Protein AF-A0A2N0V8H6-F1 (afdb_monomer_lite)

Radius of gyration: 28.48 Å; chains: 1; bounding box: 56×70×72 Å

Structure (mmCIF, N/CA/C/O backbone):
data_AF-A0A2N0V8H6-F1
#
_entry.id   AF-A0A2N0V8H6-F1
#
loop_
_atom_site.group_PDB
_atom_site.id
_atom_site.type_symbol
_atom_site.label_atom_id
_atom_site.label_alt_id
_atom_site.label_comp_id
_atom_site.label_asym_id
_atom_site.label_entity_id
_atom_site.label_seq_id
_atom_site.pdbx_PDB_ins_code
_atom_site.Cartn_x
_atom_site.Cartn_y
_atom_site.Cartn_z
_atom_site.occupancy
_atom_site.B_iso_or_equiv
_atom_site.auth_seq_id
_atom_site.auth_comp_id
_atom_site.auth_asym_id
_atom_site.auth_atom_id
_atom_site.pdbx_PDB_model_num
ATOM 1 N N . MET A 1 1 ? -25.571 -58.621 52.170 1.00 46.22 1 MET A N 1
ATOM 2 C CA . MET A 1 1 ? -25.521 -58.482 50.698 1.00 46.22 1 MET A CA 1
ATOM 3 C C . MET A 1 1 ? -25.988 -57.071 50.358 1.00 4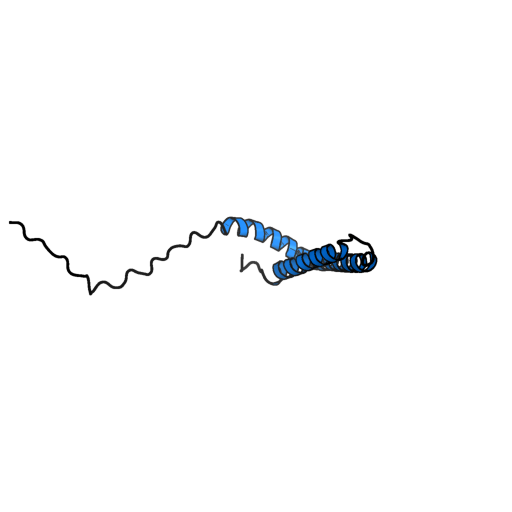6.22 1 MET A C 1
ATOM 5 O O . MET A 1 1 ? -27.150 -56.775 50.592 1.00 46.22 1 MET A O 1
ATOM 9 N N . SER A 1 2 ? -25.089 -56.174 49.941 1.00 49.00 2 SER A N 1
ATOM 10 C CA . SER A 1 2 ? -25.442 -54.772 49.648 1.00 49.00 2 SER A CA 1
ATOM 11 C C . SER A 1 2 ? -26.027 -54.639 48.245 1.00 49.00 2 SER A C 1
ATOM 13 O O . SER A 1 2 ? -25.426 -55.099 47.276 1.00 49.00 2 SER A O 1
ATOM 15 N N . ALA A 1 3 ? -27.193 -54.002 48.140 1.00 67.38 3 ALA A N 1
ATOM 16 C CA . ALA A 1 3 ? -27.843 -53.722 46.867 1.00 67.38 3 ALA A CA 1
ATOM 17 C C . ALA A 1 3 ? -27.029 -52.701 46.055 1.00 67.38 3 ALA A C 1
ATOM 19 O O . ALA A 1 3 ? -26.661 -51.635 46.552 1.00 67.38 3 ALA A O 1
ATOM 20 N N . LYS A 1 4 ? -26.748 -53.028 44.791 1.00 70.12 4 LYS A N 1
ATOM 21 C CA . LYS A 1 4 ? -26.079 -52.133 43.843 1.00 70.12 4 LYS A CA 1
ATOM 22 C C . LYS A 1 4 ? -27.124 -51.159 43.297 1.00 70.12 4 LYS A C 1
ATOM 24 O O . LYS A 1 4 ? -27.955 -51.538 42.477 1.00 70.12 4 LYS A O 1
ATOM 29 N N . VAL A 1 5 ? -27.126 -49.928 43.802 1.00 71.50 5 VAL A N 1
ATOM 30 C CA . VAL A 1 5 ? -28.054 -48.880 43.357 1.00 71.50 5 VAL A CA 1
ATOM 31 C C . VAL A 1 5 ? -27.631 -48.417 41.963 1.00 71.50 5 VAL A C 1
ATOM 33 O O . VAL A 1 5 ? -26.584 -47.794 41.796 1.00 71.50 5 VAL A O 1
ATOM 36 N N . TYR A 1 6 ? -28.433 -48.750 40.953 1.00 72.00 6 TYR A N 1
ATOM 37 C CA . TYR A 1 6 ? -28.252 -48.256 39.592 1.00 72.00 6 TYR A CA 1
ATOM 38 C C . TYR A 1 6 ? -28.831 -46.846 39.478 1.00 72.00 6 TYR A C 1
ATOM 40 O O . TYR A 1 6 ? -29.991 -46.606 39.808 1.00 72.00 6 TYR A O 1
ATOM 48 N N . LYS A 1 7 ? -28.007 -45.900 39.018 1.00 68.56 7 LYS A N 1
ATOM 49 C CA . LYS A 1 7 ? -28.424 -44.521 38.764 1.00 68.56 7 LYS A CA 1
ATOM 50 C C . LYS A 1 7 ? -29.007 -44.446 37.354 1.00 68.56 7 LYS A C 1
ATOM 52 O O . LYS A 1 7 ? -28.300 -44.711 36.385 1.00 68.56 7 LYS A O 1
ATOM 57 N N . PHE A 1 8 ? -30.294 -44.129 37.252 1.00 71.06 8 PHE A N 1
ATOM 58 C CA . PHE A 1 8 ? -30.966 -43.965 35.966 1.00 71.06 8 PHE A CA 1
ATOM 59 C C . PHE A 1 8 ? -30.423 -42.741 35.208 1.00 71.06 8 PHE A C 1
ATOM 61 O O . PHE A 1 8 ? -29.983 -41.779 35.847 1.00 71.06 8 PHE A O 1
ATOM 68 N N . PRO A 1 9 ? -30.449 -42.753 33.863 1.00 68.44 9 PRO A N 1
ATOM 69 C CA . PRO A 1 9 ? -30.135 -41.576 33.061 1.00 68.44 9 PRO A CA 1
ATOM 70 C C . PRO A 1 9 ? -31.078 -40.418 33.421 1.00 68.44 9 PRO A C 1
ATOM 72 O O . PRO A 1 9 ? -32.295 -40.589 33.461 1.00 68.44 9 PRO A O 1
ATOM 75 N N . ASP A 1 10 ? -30.518 -39.238 33.689 1.00 65.31 10 ASP A N 1
ATOM 76 C CA . ASP A 1 10 ? -31.271 -38.010 33.962 1.00 65.31 10 ASP A CA 1
ATOM 77 C C . ASP A 1 10 ? -31.986 -37.529 32.675 1.00 65.31 10 ASP A C 1
ATOM 79 O O . ASP A 1 10 ? -31.442 -36.724 31.924 1.00 65.31 10 ASP A O 1
ATOM 83 N N . ILE A 1 11 ? -33.207 -38.010 32.405 1.00 61.75 11 ILE A N 1
ATOM 84 C CA . ILE A 1 11 ? -33.983 -37.697 31.176 1.00 61.75 11 ILE A CA 1
ATOM 85 C C . ILE A 1 11 ? -34.661 -36.303 31.220 1.00 61.75 11 ILE A C 1
ATOM 87 O O . ILE A 1 11 ? -35.285 -35.874 30.256 1.00 61.75 11 ILE A O 1
ATOM 91 N N . GLY A 1 12 ? -34.521 -35.541 32.309 1.00 64.81 12 GLY A N 1
ATOM 92 C CA . GLY A 1 12 ? -35.247 -34.274 32.506 1.00 64.81 12 GLY A CA 1
ATOM 93 C C . GLY A 1 12 ? -34.392 -33.028 32.721 1.00 64.81 12 GLY A C 1
ATOM 94 O O . GLY A 1 12 ? -34.947 -31.961 32.976 1.00 64.81 12 GLY A O 1
ATOM 95 N N . LYS A 1 13 ? -33.058 -33.125 32.679 1.00 64.38 13 LYS A N 1
ATOM 96 C CA . LYS A 1 13 ? -32.218 -31.936 32.866 1.00 64.38 13 LYS A CA 1
ATOM 97 C C . LYS A 1 13 ? -32.154 -31.168 31.545 1.00 64.38 13 LYS A C 1
ATOM 99 O O . LYS A 1 13 ? -31.783 -31.776 30.539 1.00 64.38 13 LYS A O 1
ATOM 104 N N . PRO A 1 14 ? -32.500 -29.865 31.518 1.00 70.94 14 PRO A N 1
ATOM 105 C CA . PRO A 1 14 ? -32.258 -29.057 30.334 1.00 70.94 14 PRO A CA 1
ATOM 106 C C . PRO A 1 14 ? -30.774 -29.180 29.969 1.00 70.94 14 PRO A C 1
ATOM 108 O O . 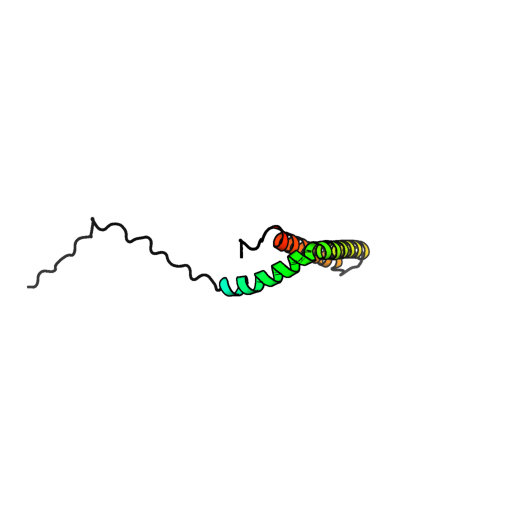PRO A 1 14 ? -29.942 -29.284 30.882 1.00 70.94 14 PRO A O 1
ATOM 111 N N . PRO A 1 15 ? -30.437 -29.226 28.666 1.00 68.62 15 PRO A N 1
ATOM 112 C CA . PRO A 1 15 ? -29.053 -29.343 28.239 1.00 68.62 15 PRO A CA 1
ATOM 113 C C . PRO A 1 15 ? -28.230 -28.284 28.979 1.00 68.62 15 PRO A C 1
ATOM 115 O O . PRO A 1 15 ? -28.708 -27.151 29.126 1.00 68.62 15 PRO A O 1
ATOM 118 N N . PRO A 1 16 ? -27.040 -28.638 29.503 1.00 68.69 16 PRO A N 1
ATOM 119 C CA . PRO A 1 16 ? -26.192 -27.656 30.157 1.00 68.69 16 PRO A CA 1
ATOM 120 C C . PRO A 1 16 ? -26.048 -26.460 29.210 1.00 68.69 16 PRO A C 1
ATOM 122 O O . PRO A 1 16 ? -25.899 -26.675 28.000 1.00 68.69 16 PRO A O 1
ATOM 125 N N . PRO A 1 17 ? -26.153 -25.217 29.719 1.00 70.50 17 PRO A N 1
ATOM 126 C CA . PRO A 1 17 ? -26.014 -24.038 28.879 1.00 70.50 17 PRO A CA 1
ATOM 127 C C . PRO A 1 17 ? -24.734 -24.202 28.060 1.00 70.50 17 PRO A C 1
ATOM 129 O O . PRO A 1 17 ? -23.745 -24.692 28.623 1.00 70.50 17 PRO A O 1
ATOM 132 N N . PRO A 1 18 ? -24.756 -23.864 26.753 1.00 65.75 18 PRO A N 1
ATOM 133 C CA . PRO A 1 18 ? -23.602 -24.036 25.888 1.00 65.75 18 PRO A CA 1
ATOM 134 C C . PRO A 1 18 ? -22.412 -23.466 26.635 1.00 65.75 18 PRO A C 1
ATOM 136 O O . PRO A 1 18 ? -22.396 -22.288 27.006 1.00 65.75 18 PRO A O 1
ATOM 139 N N . THR A 1 19 ? -21.479 -24.351 26.981 1.00 55.91 19 THR A N 1
ATOM 140 C CA .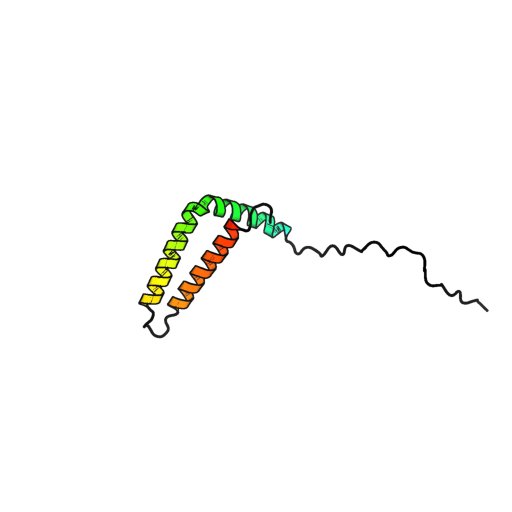 THR A 1 19 ? -20.273 -23.941 27.671 1.00 55.91 19 THR A CA 1
ATOM 141 C C . THR A 1 19 ? -19.581 -23.078 26.643 1.00 55.91 19 THR A C 1
ATOM 143 O O . THR A 1 19 ? -19.071 -23.583 25.648 1.00 55.91 19 THR A O 1
ATOM 146 N N . ASN A 1 20 ? -19.690 -21.760 26.815 1.00 60.47 20 ASN A N 1
ATOM 147 C CA . ASN A 1 20 ? -18.888 -20.802 26.089 1.00 60.47 20 ASN A CA 1
ATOM 148 C C . ASN A 1 20 ? -17.460 -21.118 26.510 1.00 60.47 20 ASN A C 1
ATOM 150 O O . ASN A 1 20 ? -16.933 -20.526 27.455 1.00 60.47 20 ASN A O 1
ATOM 154 N N . GLU A 1 21 ? -16.858 -22.099 25.841 1.00 54.88 21 GLU A N 1
ATOM 155 C CA . GLU A 1 21 ? -15.429 -22.210 25.707 1.00 54.88 21 GLU A CA 1
ATOM 156 C C . GLU A 1 21 ? -15.020 -20.844 25.183 1.00 54.88 21 GLU A C 1
ATOM 158 O O . GLU A 1 21 ? -15.136 -20.535 23.995 1.00 54.88 21 GLU A O 1
ATOM 163 N N . LYS A 1 22 ? -14.654 -19.957 26.112 1.00 56.41 22 LYS A N 1
ATOM 164 C CA . LYS A 1 22 ? -13.988 -18.709 25.804 1.00 56.41 22 LYS A CA 1
ATOM 165 C C . LYS A 1 22 ? -12.722 -19.162 25.106 1.00 56.41 22 LYS A C 1
ATOM 167 O O . LYS A 1 22 ? -11.732 -19.452 25.777 1.00 56.41 22 LYS A O 1
ATOM 172 N N . LYS A 1 23 ? -12.784 -19.292 23.774 1.00 55.75 23 LYS A N 1
ATOM 173 C CA . LYS A 1 23 ? -11.624 -19.457 22.907 1.00 55.75 23 LYS A CA 1
ATOM 174 C C . LYS A 1 23 ? -10.643 -18.434 23.424 1.00 55.75 23 LYS A C 1
ATOM 176 O O . LYS A 1 23 ? -10.931 -17.238 23.369 1.00 55.75 23 LYS A O 1
ATOM 181 N N . LYS A 1 24 ? -9.573 -18.925 24.048 1.00 52.31 24 LYS A N 1
ATOM 182 C CA . LYS A 1 24 ? -8.541 -18.111 24.674 1.00 52.31 24 LYS A CA 1
ATOM 183 C C . LYS A 1 24 ? -8.035 -17.218 23.552 1.00 52.31 24 LYS A C 1
ATOM 185 O O . LYS A 1 24 ? -7.357 -17.696 22.647 1.00 52.31 24 LYS A O 1
ATOM 190 N N . SER A 1 25 ? -8.532 -15.983 23.511 1.00 57.09 25 SER A N 1
ATOM 191 C CA . SER A 1 25 ? -8.326 -15.119 22.362 1.00 57.09 25 SER A CA 1
ATOM 192 C C . SER A 1 25 ? -6.825 -14.849 22.320 1.00 57.09 25 SER A C 1
ATOM 194 O O . SER A 1 25 ? -6.252 -14.434 23.332 1.00 57.09 25 SER A O 1
ATOM 196 N N . PRO A 1 26 ? -6.141 -15.203 21.224 1.00 60.50 26 PRO A N 1
ATOM 197 C CA . PRO A 1 26 ? -4.689 -15.254 21.207 1.00 60.50 26 PRO A CA 1
ATOM 198 C C . PRO A 1 26 ? -4.143 -13.831 21.241 1.00 60.50 26 PRO A C 1
ATOM 200 O O . PRO A 1 26 ? -4.006 -13.213 20.204 1.00 60.50 26 PRO A O 1
ATOM 203 N N . ASN A 1 27 ? -3.900 -13.270 22.424 1.00 60.50 27 ASN A N 1
ATOM 204 C CA . ASN A 1 27 ? -3.207 -11.998 22.668 1.00 60.50 27 ASN A CA 1
ATOM 205 C C . ASN A 1 27 ? -3.579 -10.797 21.756 1.00 60.50 27 ASN A C 1
ATOM 207 O O . ASN A 1 27 ? -2.811 -9.847 21.601 1.00 60.50 27 ASN A O 1
ATOM 211 N N . ILE A 1 28 ? -4.785 -10.814 21.177 1.00 67.06 28 ILE A N 1
ATOM 212 C CA . ILE A 1 28 ? -5.292 -9.835 20.203 1.00 67.06 28 ILE A CA 1
ATOM 213 C C . ILE A 1 28 ? -5.299 -8.417 20.807 1.00 67.06 28 ILE A C 1
ATOM 215 O O . ILE A 1 28 ? -5.150 -7.429 20.094 1.00 67.06 28 ILE A O 1
ATOM 219 N N . SER A 1 29 ? -5.403 -8.308 22.134 1.00 71.62 29 SER A N 1
ATOM 220 C CA . SER A 1 29 ? -5.393 -7.040 22.871 1.00 71.62 29 SER A CA 1
ATOM 221 C C . SER A 1 29 ? -4.109 -6.223 22.673 1.00 71.62 29 SER A C 1
ATOM 223 O O . SER A 1 29 ? -4.189 -5.005 22.512 1.00 71.62 29 SER A O 1
ATOM 225 N N . ILE A 1 30 ? -2.937 -6.865 22.657 1.00 76.25 30 ILE A N 1
ATOM 226 C CA . ILE A 1 30 ? -1.651 -6.156 22.551 1.00 76.25 30 ILE A CA 1
ATOM 227 C C . ILE A 1 30 ? -1.439 -5.672 21.115 1.00 76.25 30 ILE A C 1
ATOM 229 O O . ILE A 1 30 ? -1.090 -4.514 20.898 1.00 76.25 30 ILE A O 1
ATOM 233 N N . PHE A 1 31 ? -1.744 -6.527 20.135 1.00 77.62 31 PHE A N 1
ATOM 234 C CA . PHE A 1 31 ? -1.685 -6.166 18.720 1.00 77.62 31 PHE A CA 1
ATOM 235 C C . PHE A 1 31 ? -2.618 -5.000 18.389 1.00 77.62 31 PHE A C 1
ATOM 237 O O . PHE A 1 31 ? -2.204 -4.079 17.697 1.00 77.62 31 PHE A O 1
ATOM 244 N N . ARG A 1 32 ? -3.840 -4.974 18.934 1.00 78.81 32 ARG A N 1
ATOM 245 C CA . ARG A 1 32 ? -4.787 -3.862 18.734 1.00 78.81 32 ARG A CA 1
ATOM 246 C C . ARG A 1 32 ? -4.259 -2.535 19.277 1.00 78.81 32 ARG A C 1
ATOM 248 O O . ARG A 1 32 ? -4.335 -1.522 18.588 1.00 78.81 32 ARG A O 1
ATOM 255 N N . LYS A 1 33 ? -3.660 -2.549 20.475 1.00 81.38 33 LYS A N 1
ATOM 256 C CA . LYS A 1 33 ? -3.061 -1.351 21.090 1.00 81.38 33 LYS A CA 1
ATOM 257 C C . LYS A 1 33 ? -1.893 -0.781 20.281 1.00 81.38 33 LYS A C 1
ATOM 259 O O . LYS A 1 33 ? -1.693 0.427 20.317 1.00 81.38 33 LYS A O 1
ATOM 264 N N . LEU A 1 34 ? -1.149 -1.622 19.559 1.00 84.12 34 LEU A N 1
ATOM 265 C CA . LEU A 1 34 ? -0.029 -1.190 18.720 1.00 84.12 34 LEU A CA 1
ATOM 266 C C . LEU A 1 34 ? -0.458 -0.816 17.292 1.00 84.12 34 LEU A C 1
ATOM 268 O O . LEU A 1 34 ? 0.032 0.161 16.736 1.00 84.12 34 LEU A O 1
ATOM 272 N N . LEU A 1 35 ? -1.393 -1.564 16.703 1.00 86.06 35 LEU A N 1
ATOM 273 C CA . LEU A 1 35 ? -1.874 -1.334 15.339 1.00 86.06 35 LEU A CA 1
ATOM 274 C C . LEU A 1 35 ? -2.696 -0.051 15.225 1.00 86.06 35 LEU A C 1
ATOM 276 O O . LEU A 1 35 ? -2.608 0.621 14.205 1.00 86.06 35 LEU A O 1
ATOM 280 N N . TYR A 1 36 ? -3.447 0.320 16.265 1.00 84.25 36 TYR A N 1
ATOM 281 C CA . TYR A 1 36 ? -4.260 1.536 16.260 1.00 84.25 36 TYR A CA 1
ATOM 282 C C . TYR A 1 36 ? -3.452 2.832 16.046 1.00 84.25 36 TYR A C 1
ATOM 284 O O . TYR A 1 36 ? -3.780 3.571 15.118 1.00 84.25 36 TYR A O 1
ATOM 292 N N . PRO A 1 37 ? -2.393 3.140 16.828 1.00 89.12 37 PRO A N 1
ATOM 293 C CA . PRO A 1 37 ? -1.606 4.351 16.601 1.00 89.12 37 PRO A CA 1
ATOM 294 C C . PRO A 1 37 ? -0.868 4.325 15.257 1.00 89.12 37 PRO A C 1
ATOM 296 O O . PRO A 1 37 ? -0.793 5.357 14.595 1.00 89.12 37 PRO A O 1
ATOM 299 N N . ILE A 1 38 ? -0.376 3.160 14.817 1.00 88.56 38 ILE A N 1
ATOM 300 C CA . ILE A 1 38 ? 0.268 3.008 13.501 1.00 88.56 38 ILE A CA 1
ATOM 301 C C . ILE A 1 38 ? -0.731 3.318 12.388 1.00 88.56 38 ILE A C 1
ATOM 303 O O . ILE A 1 38 ? -0.433 4.106 11.493 1.00 88.56 38 ILE A O 1
ATOM 307 N N . TRP A 1 39 ? -1.926 2.733 12.467 1.00 89.81 39 TRP A N 1
ATOM 308 C CA . TRP A 1 39 ? -3.001 2.986 11.519 1.00 89.81 39 TRP A CA 1
ATOM 309 C C . TRP A 1 39 ? -3.397 4.461 11.516 1.00 89.81 39 TRP A C 1
ATOM 311 O O . TRP A 1 39 ? -3.538 5.034 10.445 1.00 89.81 39 TRP A O 1
ATOM 321 N N . LEU A 1 40 ? -3.509 5.102 12.684 1.00 89.31 40 LEU A N 1
ATOM 322 C CA . LEU A 1 40 ? -3.878 6.515 12.788 1.00 89.31 40 LEU A CA 1
ATOM 323 C C . LEU A 1 40 ? -2.865 7.427 12.085 1.00 89.31 40 LEU A C 1
ATOM 325 O O . LEU A 1 40 ? -3.258 8.285 11.298 1.00 89.31 40 LEU A O 1
ATOM 329 N N . VAL A 1 41 ? -1.571 7.234 12.348 1.00 90.94 41 VAL A N 1
ATOM 330 C CA . VAL A 1 41 ? -0.500 8.003 11.696 1.00 90.94 41 VAL A CA 1
ATOM 331 C C . VAL A 1 41 ? -0.505 7.739 10.192 1.00 90.94 41 VAL A C 1
ATOM 333 O O . VAL A 1 41 ? -0.471 8.674 9.395 1.00 90.94 41 VAL A O 1
ATOM 336 N N . LEU A 1 42 ? -0.601 6.473 9.791 1.00 89.00 42 LEU A N 1
ATOM 337 C CA . LEU A 1 42 ? -0.597 6.094 8.385 1.00 89.00 42 LEU A CA 1
ATOM 338 C C . LEU A 1 42 ? -1.816 6.643 7.631 1.00 89.00 42 LEU A C 1
ATOM 340 O O . LEU A 1 42 ? -1.656 7.145 6.525 1.00 89.00 42 LEU A O 1
ATOM 344 N N . ALA A 1 43 ? -3.004 6.606 8.238 1.00 86.88 43 ALA A N 1
ATOM 345 C CA . ALA A 1 43 ? -4.236 7.177 7.701 1.00 86.88 43 ALA A CA 1
ATOM 346 C C . ALA A 1 43 ? -4.147 8.707 7.585 1.00 86.88 43 ALA A C 1
ATOM 348 O O . ALA A 1 43 ? -4.575 9.271 6.579 1.00 86.88 43 ALA A O 1
ATOM 349 N N . LEU A 1 44 ? -3.537 9.376 8.571 1.00 91.62 44 LEU A N 1
ATOM 350 C CA . LEU A 1 44 ? -3.328 10.826 8.553 1.00 91.62 44 LEU A CA 1
ATOM 351 C C . LEU A 1 44 ? -2.427 11.254 7.388 1.00 91.62 44 LEU A C 1
ATOM 353 O O . LEU A 1 44 ? -2.728 12.216 6.684 1.00 91.62 44 LEU A O 1
ATOM 357 N N . PHE A 1 45 ? -1.342 10.516 7.155 1.00 93.44 45 PHE A N 1
ATOM 358 C CA . PHE A 1 45 ? -0.413 10.793 6.059 1.00 93.44 45 PHE A CA 1
ATOM 359 C C . PHE A 1 45 ? -0.786 10.093 4.746 1.00 93.44 45 PHE A C 1
ATOM 361 O O . PHE A 1 45 ? -0.097 10.285 3.742 1.00 93.44 45 PHE A O 1
ATOM 368 N N . TRP A 1 46 ? -1.884 9.329 4.712 1.00 91.38 46 TRP A N 1
ATOM 369 C CA . TRP A 1 46 ? -2.256 8.472 3.582 1.00 91.38 46 TRP A CA 1
ATOM 370 C C . TRP A 1 46 ? -2.358 9.239 2.270 1.00 91.38 46 TRP A C 1
ATOM 372 O O . TRP A 1 46 ? -1.890 8.774 1.231 1.00 91.38 46 TRP A O 1
ATOM 382 N N . GLY A 1 47 ? -2.902 10.457 2.338 1.00 89.62 47 GLY A N 1
ATOM 383 C CA . GLY A 1 47 ? -3.020 11.354 1.196 1.00 89.62 47 GLY A CA 1
ATOM 384 C C . GLY A 1 47 ? -1.697 11.565 0.460 1.00 89.62 47 GLY A C 1
ATOM 385 O O . GLY A 1 47 ? -1.709 11.541 -0.764 1.00 89.62 47 GLY A O 1
ATOM 386 N N . LEU A 1 48 ? -0.576 11.705 1.178 1.00 91.81 48 LEU A N 1
ATOM 387 C CA . LEU A 1 48 ? 0.766 11.881 0.605 1.00 91.81 48 LEU A CA 1
ATOM 388 C C . LEU A 1 48 ? 1.470 10.542 0.366 1.00 91.81 48 LEU A C 1
ATOM 390 O O . LEU A 1 48 ? 2.024 10.317 -0.710 1.00 91.81 48 LEU A O 1
ATOM 394 N N . VAL A 1 49 ? 1.412 9.638 1.346 1.00 91.56 49 VAL A N 1
ATOM 395 C CA . VAL A 1 49 ? 2.076 8.326 1.303 1.00 91.56 49 VAL A CA 1
ATOM 396 C C . VAL A 1 49 ? 1.620 7.518 0.089 1.00 91.56 49 VAL A C 1
ATOM 398 O O . VAL A 1 49 ? 2.460 6.937 -0.595 1.00 91.56 49 VAL A O 1
ATOM 401 N N . LYS A 1 50 ? 0.324 7.546 -0.257 1.00 90.94 50 LYS A N 1
ATOM 402 C CA . LYS A 1 50 ? -0.188 6.825 -1.432 1.00 90.94 50 LYS A CA 1
ATOM 403 C C . LYS A 1 50 ? 0.460 7.289 -2.736 1.00 90.94 50 LYS A C 1
ATOM 405 O O . LYS A 1 50 ? 0.719 6.468 -3.605 1.00 90.94 50 LYS A O 1
ATOM 410 N N . TRP A 1 51 ? 0.726 8.590 -2.877 1.00 93.75 51 TRP A N 1
ATOM 411 C CA . TRP A 1 51 ? 1.341 9.142 -4.084 1.00 93.75 51 TRP A CA 1
ATOM 412 C C . TRP A 1 51 ? 2.814 8.770 -4.168 1.00 93.75 51 TRP A C 1
ATOM 414 O O . TRP A 1 51 ? 3.274 8.361 -5.230 1.00 93.75 51 TRP A O 1
ATOM 424 N N . VAL A 1 52 ? 3.532 8.859 -3.048 1.00 94.44 52 VAL A N 1
ATOM 425 C CA . VAL A 1 52 ? 4.948 8.478 -2.987 1.00 94.44 52 VAL A CA 1
ATOM 426 C C . VAL A 1 52 ? 5.118 6.996 -3.317 1.00 94.44 52 VAL A C 1
ATOM 428 O 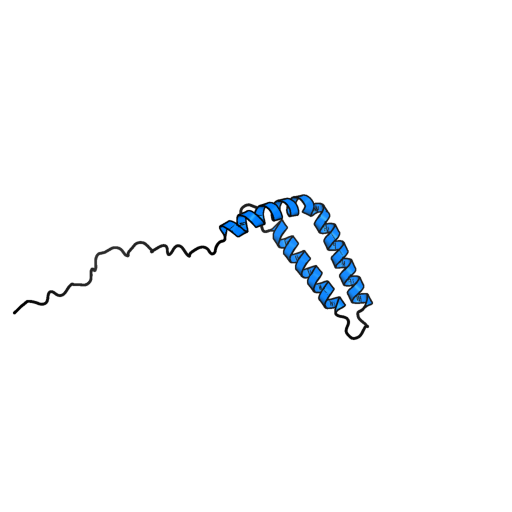O . VAL A 1 52 ? 5.928 6.659 -4.176 1.00 94.44 52 VAL A O 1
ATOM 431 N N . ILE A 1 53 ? 4.317 6.115 -2.706 1.00 93.56 53 ILE A N 1
ATOM 432 C CA . ILE A 1 53 ? 4.404 4.673 -2.975 1.00 93.56 53 ILE A CA 1
ATOM 433 C C . ILE A 1 53 ? 3.944 4.349 -4.405 1.00 93.56 53 ILE A C 1
ATOM 435 O O . ILE A 1 53 ? 4.550 3.508 -5.058 1.00 93.56 53 ILE A O 1
ATOM 439 N N . ALA A 1 54 ? 2.927 5.033 -4.940 1.00 92.56 54 ALA A N 1
ATOM 440 C CA . ALA A 1 54 ? 2.522 4.839 -6.333 1.00 92.56 54 ALA A CA 1
ATOM 441 C C . ALA A 1 54 ? 3.644 5.203 -7.325 1.00 92.56 54 ALA A C 1
ATOM 443 O O . ALA A 1 54 ? 3.860 4.475 -8.295 1.00 92.56 54 ALA A O 1
ATOM 444 N N . LEU A 1 55 ? 4.379 6.295 -7.077 1.00 95.31 55 LEU A N 1
ATOM 445 C CA . LEU A 1 55 ? 5.543 6.676 -7.885 1.00 95.31 55 LEU A CA 1
ATOM 446 C C . LEU A 1 55 ? 6.691 5.668 -7.752 1.00 95.31 55 LEU A C 1
ATOM 448 O O . LEU A 1 55 ? 7.317 5.332 -8.757 1.00 95.31 55 LEU A O 1
ATOM 452 N N . ASP A 1 56 ? 6.939 5.157 -6.546 1.00 94.62 56 ASP A N 1
ATOM 453 C CA . ASP A 1 56 ? 7.933 4.105 -6.307 1.00 94.62 56 ASP A CA 1
ATOM 454 C C . ASP A 1 56 ? 7.597 2.814 -7.073 1.00 94.62 56 ASP A C 1
ATOM 456 O O . ASP A 1 56 ? 8.432 2.291 -7.811 1.00 94.62 56 ASP A O 1
ATOM 460 N N . VAL A 1 57 ? 6.347 2.349 -6.999 1.00 94.69 57 VAL A N 1
ATOM 461 C CA . VAL A 1 57 ? 5.883 1.165 -7.739 1.00 94.69 57 VAL A CA 1
ATOM 462 C C . VAL A 1 57 ? 6.017 1.379 -9.248 1.00 94.69 57 VAL A C 1
ATOM 464 O O . VAL A 1 57 ? 6.515 0.496 -9.948 1.00 94.69 57 VAL A O 1
ATOM 467 N N . LEU A 1 58 ? 5.633 2.555 -9.759 1.00 94.94 58 LEU A N 1
ATOM 468 C CA . LEU A 1 58 ? 5.810 2.899 -11.171 1.00 94.94 58 LEU A CA 1
ATOM 469 C C . LEU A 1 58 ? 7.288 2.832 -11.579 1.00 94.94 58 LEU A C 1
ATOM 471 O O . LEU A 1 58 ? 7.620 2.223 -12.597 1.00 94.94 58 LEU A O 1
ATOM 475 N N . TYR A 1 59 ? 8.180 3.404 -10.770 1.00 95.31 59 TYR A N 1
ATOM 476 C CA . TYR A 1 59 ? 9.620 3.337 -10.998 1.00 95.31 59 TYR A CA 1
ATOM 477 C C . TYR A 1 59 ? 10.141 1.893 -10.995 1.00 95.31 59 TYR A C 1
ATOM 479 O O . TYR A 1 59 ? 10.915 1.522 -11.879 1.00 95.31 59 TYR A O 1
ATOM 487 N N . GLN A 1 60 ? 9.684 1.047 -10.068 1.00 94.00 60 GLN A N 1
ATOM 488 C CA . GLN A 1 60 ? 10.075 -0.364 -10.022 1.00 94.00 60 GLN A CA 1
ATOM 489 C C . GLN A 1 60 ? 9.616 -1.129 -11.271 1.00 94.00 60 GLN A C 1
ATOM 491 O O . GLN A 1 60 ? 10.369 -1.956 -11.788 1.00 94.00 60 GLN A O 1
ATOM 496 N N . PHE A 1 61 ? 8.434 -0.824 -11.816 1.00 93.44 61 PHE A N 1
ATOM 497 C CA . PHE A 1 61 ? 7.992 -1.395 -13.093 1.00 93.44 61 PHE A CA 1
ATOM 498 C C . PHE A 1 61 ? 8.846 -0.917 -14.271 1.00 93.44 61 PHE A C 1
ATOM 500 O O . PHE A 1 61 ? 9.247 -1.735 -15.100 1.00 93.44 61 PHE A O 1
ATOM 507 N N . LEU A 1 62 ? 9.199 0.371 -14.329 1.00 95.19 62 LEU A N 1
ATOM 508 C CA . LEU A 1 62 ? 10.120 0.886 -15.349 1.00 95.19 62 LEU A CA 1
ATOM 509 C C . LEU A 1 62 ? 11.498 0.219 -15.248 1.00 95.19 62 LEU A C 1
ATOM 511 O O . LEU A 1 62 ? 12.066 -0.189 -16.261 1.00 95.19 62 LEU A O 1
ATOM 515 N N . ARG A 1 63 ? 12.009 0.031 -14.027 1.00 93.19 63 ARG A N 1
ATOM 516 C CA . ARG A 1 63 ? 13.252 -0.702 -13.757 1.00 93.19 63 ARG A CA 1
ATOM 517 C C . ARG A 1 63 ? 13.155 -2.164 -14.200 1.00 93.19 63 ARG A C 1
ATOM 519 O O . ARG A 1 63 ? 14.111 -2.686 -14.770 1.00 93.19 63 ARG A O 1
ATOM 526 N N . ALA A 1 64 ? 12.021 -2.820 -13.966 1.00 93.88 64 ALA A N 1
ATOM 527 C CA . ALA A 1 64 ? 11.783 -4.189 -14.414 1.00 93.88 64 ALA A CA 1
ATOM 528 C C . ALA A 1 64 ? 11.793 -4.309 -15.942 1.00 93.88 64 ALA A C 1
ATOM 530 O O . ALA A 1 64 ? 12.407 -5.234 -16.470 1.00 93.88 64 ALA A O 1
ATOM 531 N N . ILE A 1 65 ? 11.178 -3.354 -16.647 1.00 93.38 65 ILE A N 1
ATOM 532 C CA . ILE A 1 65 ? 11.215 -3.287 -18.114 1.00 93.38 65 ILE A CA 1
ATOM 533 C C . ILE A 1 65 ? 12.651 -3.047 -18.592 1.00 93.38 65 ILE A C 1
ATOM 535 O O . ILE A 1 65 ? 13.125 -3.755 -19.480 1.00 93.38 65 ILE A O 1
ATOM 539 N N . TYR A 1 66 ? 13.366 -2.107 -17.970 1.00 93.25 66 TYR A N 1
ATOM 540 C CA . TYR A 1 66 ? 14.742 -1.771 -18.334 1.00 93.25 66 TYR A CA 1
ATOM 541 C C . TYR A 1 66 ? 15.701 -2.964 -18.193 1.00 93.25 66 TYR A C 1
ATOM 543 O O . TYR A 1 66 ? 16.486 -3.236 -19.097 1.00 93.25 66 TYR A O 1
ATOM 551 N N . TYR A 1 67 ? 15.601 -3.725 -17.100 1.00 92.38 67 TYR A N 1
ATOM 552 C CA . TYR A 1 67 ? 16.445 -4.903 -16.852 1.00 92.38 67 TYR A CA 1
ATOM 553 C C . TYR A 1 67 ? 15.841 -6.226 -17.349 1.00 92.38 67 TYR A C 1
ATOM 555 O O . TYR A 1 67 ? 16.316 -7.295 -16.961 1.00 92.38 67 TYR A O 1
ATOM 563 N N . SER A 1 68 ? 14.805 -6.183 -18.191 1.00 83.44 68 SER A N 1
ATOM 564 C CA . SER A 1 68 ? 14.113 -7.387 -18.680 1.00 83.44 68 SER A CA 1
ATOM 565 C C . SER A 1 68 ? 15.009 -8.305 -19.521 1.00 83.44 68 SER A C 1
ATOM 567 O O . SER A 1 68 ? 14.837 -9.520 -19.499 1.00 83.44 68 SER A O 1
ATOM 569 N N . GLY A 1 69 ? 15.998 -7.738 -20.219 1.00 84.81 69 GLY A N 1
ATOM 570 C CA . GLY A 1 69 ? 16.960 -8.482 -21.037 1.00 84.81 69 GLY A CA 1
ATOM 571 C C . GLY A 1 69 ? 18.226 -8.925 -20.300 1.00 84.81 69 GLY A C 1
ATOM 572 O O . GLY A 1 69 ? 19.090 -9.545 -20.913 1.00 84.81 69 GLY A O 1
ATOM 573 N N . THR A 1 70 ? 18.385 -8.594 -19.014 1.00 87.00 70 THR A N 1
ATOM 574 C CA . THR A 1 70 ? 19.603 -8.913 -18.256 1.00 87.00 70 THR A CA 1
ATOM 575 C C . THR A 1 70 ? 19.484 -10.299 -17.608 1.00 87.00 70 THR A C 1
ATOM 577 O O . THR A 1 70 ? 18.640 -10.479 -16.722 1.00 87.00 70 THR A O 1
ATOM 580 N N . PRO A 1 71 ? 20.325 -11.284 -17.985 1.00 79.00 71 PRO A N 1
ATOM 581 C CA . PRO A 1 71 ? 20.303 -12.609 -17.371 1.00 79.00 71 PRO A CA 1
ATOM 582 C C . PRO A 1 71 ? 20.563 -12.515 -15.863 1.00 79.00 71 PRO A C 1
ATOM 584 O O . PRO A 1 71 ? 21.501 -11.849 -15.431 1.00 79.00 71 PRO A O 1
ATOM 587 N N . GLY A 1 72 ? 19.724 -13.166 -15.054 1.00 82.50 72 GLY A N 1
ATOM 588 C CA . GLY A 1 72 ? 19.835 -13.148 -13.588 1.00 82.50 72 GLY A CA 1
ATOM 589 C C . GLY A 1 72 ? 19.202 -11.933 -12.894 1.00 82.50 72 GLY A C 1
ATOM 590 O O . GLY A 1 72 ? 19.237 -11.848 -11.668 1.00 82.50 72 GLY A O 1
ATOM 591 N N . SER A 1 73 ? 18.584 -11.010 -13.635 1.00 84.00 73 SER A N 1
ATOM 592 C CA . SER A 1 73 ? 17.836 -9.897 -13.046 1.00 84.00 73 SER A CA 1
ATOM 593 C C . SER A 1 73 ? 16.527 -10.369 -12.403 1.00 84.00 73 SER A C 1
ATOM 595 O O . SER A 1 73 ? 15.642 -10.903 -13.067 1.00 84.00 73 SER A O 1
ATOM 597 N N . MET A 1 74 ? 16.363 -10.103 -11.104 1.00 90.69 74 MET A N 1
ATOM 598 C CA . MET A 1 74 ? 15.098 -10.295 -10.378 1.00 90.69 74 MET A CA 1
ATOM 599 C C . MET A 1 74 ? 14.227 -9.026 -10.369 1.00 90.69 74 MET A C 1
ATOM 601 O O . MET A 1 74 ? 13.314 -8.907 -9.554 1.00 90.69 74 MET A O 1
ATOM 605 N N . ALA A 1 75 ? 14.486 -8.056 -11.255 1.00 87.69 75 ALA A N 1
ATOM 606 C CA . ALA A 1 75 ? 13.812 -6.754 -11.240 1.00 87.69 75 ALA A CA 1
ATOM 607 C C . ALA A 1 75 ? 12.277 -6.859 -11.348 1.00 87.69 75 ALA A C 1
ATOM 609 O O . ALA A 1 75 ? 11.568 -6.128 -10.661 1.00 87.69 75 ALA A O 1
ATOM 610 N N . GLY A 1 76 ? 11.761 -7.819 -12.126 1.00 88.44 76 GLY A N 1
ATOM 611 C CA . GLY A 1 76 ? 10.321 -8.098 -12.192 1.00 88.44 76 GLY A CA 1
ATOM 612 C C . GLY A 1 76 ? 9.732 -8.570 -10.859 1.00 88.44 76 GLY A C 1
ATOM 613 O O . GLY A 1 76 ? 8.671 -8.101 -10.452 1.00 88.44 76 GLY A O 1
ATOM 614 N N . TRP A 1 77 ? 10.446 -9.431 -10.128 1.00 92.06 77 TRP A N 1
ATOM 615 C CA . TRP A 1 77 ? 10.021 -9.899 -8.805 1.00 92.06 77 TRP A CA 1
ATOM 616 C C . TRP A 1 77 ? 10.016 -8.775 -7.771 1.00 92.06 77 TRP A C 1
ATOM 618 O O . TRP A 1 77 ? 9.078 -8.677 -6.981 1.00 92.06 77 TRP A O 1
ATOM 628 N N . TYR A 1 78 ? 11.014 -7.889 -7.808 1.00 91.81 78 TYR A N 1
ATOM 629 C CA . TYR A 1 78 ? 11.024 -6.706 -6.951 1.00 91.81 78 TYR A CA 1
ATOM 630 C C . TYR A 1 78 ? 9.836 -5.784 -7.246 1.00 91.81 78 TYR A C 1
ATOM 632 O O . TYR A 1 78 ? 9.173 -5.359 -6.301 1.00 91.81 78 TYR A O 1
ATOM 640 N N . ALA A 1 79 ? 9.510 -5.528 -8.516 1.00 91.94 79 ALA A N 1
ATOM 641 C CA . ALA A 1 79 ? 8.348 -4.715 -8.883 1.00 91.94 79 ALA A CA 1
ATOM 642 C C . ALA A 1 79 ? 7.027 -5.312 -8.372 1.00 91.94 79 ALA A C 1
ATOM 644 O O . ALA A 1 79 ? 6.217 -4.601 -7.774 1.00 91.94 79 ALA A O 1
ATOM 645 N N . LEU A 1 80 ? 6.844 -6.629 -8.513 1.00 95.00 80 LEU A N 1
ATOM 646 C CA . LEU A 1 80 ? 5.672 -7.324 -7.974 1.00 95.00 80 LEU A CA 1
ATOM 647 C C . LEU A 1 80 ? 5.600 -7.242 -6.447 1.00 95.00 80 LEU A C 1
ATOM 649 O O . LEU A 1 80 ? 4.526 -7.001 -5.903 1.00 95.00 80 LEU A O 1
ATOM 653 N N . PHE A 1 81 ? 6.726 -7.397 -5.749 1.00 95.81 81 PHE A N 1
ATOM 654 C CA . PHE A 1 81 ? 6.756 -7.282 -4.293 1.00 95.81 81 PHE A CA 1
ATOM 655 C C . PHE A 1 81 ? 6.329 -5.884 -3.824 1.00 95.81 81 PHE A C 1
ATOM 657 O O . PHE A 1 81 ? 5.474 -5.770 -2.948 1.00 95.81 81 PHE A O 1
ATOM 664 N N . HIS A 1 82 ? 6.854 -4.824 -4.447 1.00 93.69 82 HIS A N 1
ATOM 665 C CA . HIS A 1 82 ? 6.471 -3.446 -4.113 1.00 93.69 82 HIS A CA 1
ATOM 666 C C . HIS A 1 82 ? 4.985 -3.198 -4.400 1.00 93.69 82 HIS A C 1
ATOM 668 O O . HIS A 1 82 ? 4.291 -2.597 -3.580 1.00 93.69 82 HIS A O 1
ATOM 674 N N . PHE A 1 83 ? 4.465 -3.738 -5.505 1.00 93.25 83 PHE A N 1
ATOM 675 C CA . PHE A 1 83 ? 3.040 -3.668 -5.819 1.00 93.25 83 PHE A CA 1
ATOM 676 C C . PHE A 1 83 ? 2.169 -4.387 -4.775 1.00 93.25 83 PHE A C 1
ATOM 678 O O . PHE A 1 83 ? 1.186 -3.818 -4.303 1.00 93.25 83 PHE A O 1
ATOM 685 N N . VAL A 1 84 ? 2.535 -5.601 -4.354 1.00 96.62 84 VAL A N 1
ATOM 686 C CA . VAL A 1 84 ? 1.793 -6.355 -3.326 1.00 96.62 84 VAL A CA 1
ATOM 687 C C . VAL A 1 84 ? 1.810 -5.631 -1.981 1.00 96.62 84 VAL A C 1
ATOM 689 O O . VAL A 1 84 ? 0.772 -5.549 -1.317 1.00 96.62 84 VAL A O 1
ATOM 692 N N . VAL A 1 85 ? 2.958 -5.074 -1.583 1.00 94.75 85 VAL A N 1
ATOM 693 C CA . VAL A 1 85 ? 3.071 -4.257 -0.365 1.00 94.75 85 VAL A CA 1
ATOM 694 C C . VAL A 1 85 ? 2.152 -3.042 -0.459 1.00 94.75 85 VAL A C 1
ATOM 696 O O . VAL A 1 85 ? 1.385 -2.798 0.472 1.00 94.75 85 VAL A O 1
ATOM 699 N N . PHE A 1 86 ? 2.163 -2.329 -1.588 1.00 94.12 86 PHE A N 1
ATOM 700 C CA . PHE A 1 86 ? 1.288 -1.180 -1.807 1.00 94.12 86 PHE A CA 1
ATOM 701 C C . PHE A 1 86 ? -0.195 -1.557 -1.715 1.00 94.12 86 PHE A C 1
ATOM 703 O O . PHE A 1 86 ? -0.934 -0.924 -0.967 1.00 94.12 86 PHE A O 1
ATOM 710 N N . VAL A 1 87 ? -0.632 -2.621 -2.396 1.00 93.94 87 VAL A N 1
ATOM 711 C CA . VAL A 1 87 ? -2.029 -3.091 -2.354 1.00 93.94 87 VAL A CA 1
ATOM 712 C C . VAL A 1 87 ? -2.440 -3.502 -0.941 1.00 93.94 87 VAL A C 1
ATOM 714 O O . VAL A 1 87 ? -3.518 -3.130 -0.479 1.00 93.94 87 VAL A O 1
ATOM 717 N N . THR A 1 88 ? -1.576 -4.228 -0.230 1.00 92.62 88 THR A N 1
ATOM 718 C CA . THR A 1 88 ? -1.842 -4.659 1.151 1.00 92.62 88 THR A CA 1
ATOM 719 C C . THR A 1 88 ? -1.976 -3.458 2.082 1.00 92.62 88 THR A C 1
ATOM 721 O O . THR A 1 88 ? -2.883 -3.423 2.912 1.00 92.62 88 THR A O 1
ATOM 724 N N . LEU A 1 89 ? -1.110 -2.456 1.923 1.00 91.25 89 LEU A N 1
ATOM 725 C CA . LEU A 1 89 ? -1.141 -1.229 2.7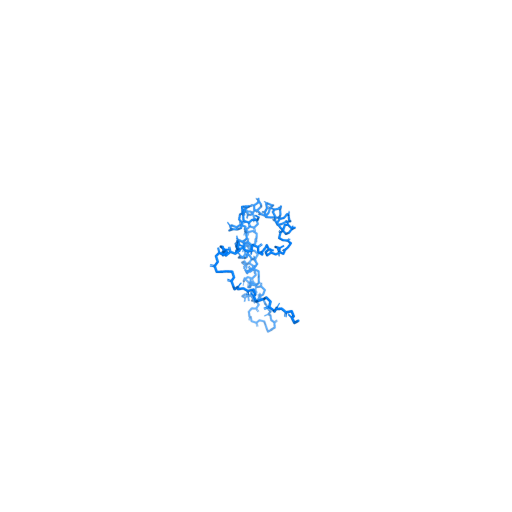11 1.00 91.25 89 LEU A CA 1
ATOM 726 C C . LEU A 1 89 ? -2.392 -0.398 2.411 1.00 91.25 89 LEU A C 1
ATOM 728 O O . LEU A 1 89 ? -3.051 0.060 3.339 1.00 91.25 89 LEU A O 1
ATOM 732 N N . THR A 1 90 ? -2.765 -0.270 1.137 1.00 90.75 90 THR A N 1
ATOM 733 C CA . THR A 1 90 ? -4.010 0.387 0.720 1.00 90.75 90 THR A CA 1
ATOM 734 C C . THR A 1 90 ? -5.219 -0.300 1.323 1.00 90.75 90 THR A C 1
ATOM 736 O O . THR A 1 90 ? -6.052 0.352 1.949 1.00 90.75 90 THR A O 1
ATOM 739 N N . TYR A 1 91 ? -5.279 -1.627 1.238 1.00 89.69 91 TYR A N 1
ATOM 740 C CA . TYR A 1 91 ? -6.365 -2.383 1.843 1.00 89.69 91 TYR A CA 1
ATOM 741 C C . TYR A 1 91 ? -6.393 -2.222 3.370 1.00 89.69 91 TYR A C 1
ATOM 743 O O . TYR A 1 91 ? -7.457 -2.060 3.968 1.00 89.69 91 TYR A O 1
ATOM 751 N N . PHE A 1 92 ? -5.225 -2.215 4.013 1.00 87.50 92 PHE A N 1
ATOM 752 C CA . PHE A 1 92 ? -5.105 -1.978 5.447 1.00 87.50 92 PHE A CA 1
ATOM 753 C C . PHE A 1 92 ? -5.640 -0.598 5.850 1.00 87.50 92 PHE A C 1
ATOM 755 O O . PHE A 1 92 ? -6.436 -0.494 6.780 1.00 87.50 92 PHE A O 1
ATOM 762 N N . VAL A 1 93 ? -5.260 0.462 5.142 1.00 87.12 93 VAL A N 1
ATOM 763 C CA . VAL A 1 93 ? -5.676 1.823 5.503 1.00 87.12 93 VAL A CA 1
ATOM 764 C C . VAL A 1 93 ? -7.147 2.074 5.178 1.00 87.12 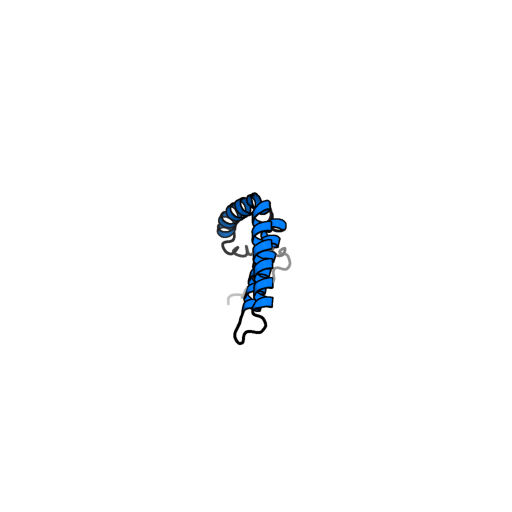93 VAL A C 1
ATOM 766 O O . VAL A 1 93 ? -7.860 2.636 6.008 1.00 87.12 93 VAL A O 1
ATOM 769 N N . GLU A 1 94 ? -7.626 1.620 4.019 1.00 85.38 94 GLU A N 1
ATOM 770 C CA . GLU A 1 94 ? -8.980 1.923 3.540 1.00 85.38 94 GLU A CA 1
ATOM 771 C C . GLU A 1 94 ? -10.059 1.012 4.147 1.00 85.38 94 GLU A C 1
ATOM 773 O O . GLU A 1 94 ? -11.155 1.484 4.457 1.00 85.38 94 GLU A O 1
ATOM 778 N N . PHE A 1 95 ? -9.773 -0.280 4.361 1.00 81.81 95 PHE A N 1
ATOM 779 C CA . PHE A 1 95 ? -10.783 -1.253 4.806 1.00 81.81 95 PHE A CA 1
ATOM 780 C C . PHE A 1 95 ? -10.702 -1.619 6.295 1.00 81.81 95 PHE A C 1
ATOM 782 O O . PHE A 1 95 ? -11.731 -1.973 6.892 1.00 81.81 95 PHE A O 1
ATOM 789 N N . TYR A 1 96 ? -9.530 -1.526 6.933 1.00 71.75 96 TYR A N 1
ATOM 790 C CA . TYR A 1 96 ? -9.393 -1.779 8.373 1.00 71.75 96 TYR A CA 1
ATOM 791 C C . TYR A 1 96 ? -9.528 -0.482 9.170 1.00 71.75 96 TYR A C 1
ATOM 793 O O . TYR A 1 96 ? -8.565 0.062 9.684 1.00 71.75 96 TYR A O 1
ATOM 801 N N . GLY A 1 97 ? -10.759 0.016 9.288 1.00 63.69 97 GLY A N 1
ATOM 802 C CA . GLY A 1 97 ? -11.060 1.187 10.114 1.00 63.69 97 GLY A CA 1
ATOM 803 C C . GLY A 1 97 ? -10.954 0.929 11.632 1.00 63.69 97 GLY A C 1
ATOM 804 O O . GLY A 1 97 ? -10.989 -0.220 12.082 1.00 63.69 97 GLY A O 1
ATOM 805 N N . PRO A 1 98 ? -10.954 1.997 12.456 1.00 58.06 98 PRO A N 1
ATOM 806 C CA . PRO A 1 98 ? -10.701 1.962 13.904 1.00 58.06 98 PRO A CA 1
ATOM 807 C C . PRO A 1 98 ? -11.690 1.095 14.698 1.00 58.06 98 PRO A C 1
ATOM 809 O O . PRO A 1 98 ? -11.380 0.668 15.803 1.00 58.06 98 PRO A O 1
ATOM 812 N N . ARG A 1 99 ? -12.871 0.798 14.134 1.00 56.59 99 ARG A N 1
ATOM 813 C CA . ARG A 1 99 ? -13.888 -0.077 14.748 1.00 56.59 99 ARG A CA 1
ATOM 814 C C . ARG A 1 99 ? -13.615 -1.574 14.566 1.00 56.59 99 ARG A C 1
ATOM 816 O O . ARG A 1 99 ? -14.328 -2.382 15.153 1.00 56.59 99 ARG A O 1
ATOM 823 N N . LYS A 1 100 ? -12.668 -1.946 13.697 1.00 56.19 100 LYS A N 1
ATOM 824 C CA . LYS A 1 100 ? -12.313 -3.348 13.417 1.00 56.19 100 LYS A CA 1
ATOM 825 C C . LYS A 1 100 ? -11.065 -3.816 14.172 1.00 56.19 100 LYS A C 1
ATOM 827 O O . LYS A 1 100 ? -10.822 -5.024 14.230 1.00 56.19 100 LYS A O 1
ATOM 832 N N . PHE A 1 101 ? -10.323 -2.882 14.769 1.00 54.31 101 PHE A N 1
ATOM 833 C CA . PHE A 1 101 ? -9.331 -3.164 15.805 1.00 54.31 101 PHE A CA 1
ATOM 834 C C . PHE A 1 101 ? -9.981 -3.245 17.177 1.00 54.31 101 PHE A C 1
ATOM 836 O O . PHE A 1 101 ? -11.225 -3.236 17.294 1.00 54.31 101 PHE A O 1
#

Foldseek 3Di:
DDDDDDDDPPPPDDPDDPPPPVPVPPPVVVVLVVVLVVLVVCLVCVVPVLVVLVVVLVVLVVVCVVCVPPPPDPSVVVSVVSVVVSVVSCCCNPPVDNVND

Secondary structure (DSSP, 8-state):
-----PPPP-TTSPPPP---------SHHHHHHHHHHHHHHHHHHHHHHHHHHHHHHHHHHHHHHHTTTSTT--HHHHHHHHHHHHHHHHHHHHHS-TTT-

Sequence (101 aa):
MSAKVYKFPDIGKPPPPPTNEKKKSPNISIFRKLLYPIWLVLALFWGLVKWVIALDVLYQFLRAIYYSGTPGSMAGWYALFHFVVFVTLTYFVEFYGPRKF

pLDDT: mean 80.55, std 14.13, range [46.22, 96.62]